Protein AF-A0A9R1QU36-F1 (afdb_monomer)

InterPro domains:
  IPR001841 Zinc finger, RING-type [PF13923] (52-84)
  IPR001841 Zinc finger, RING-type [PS50089] (52-76)
  IPR013083 Zinc finger, RING/FYVE/PHD-type [G3DSA:3.30.40.10] (11-85)
  IPR017907 Zinc finger, RING-type, conserved site [PS00518] (67-76)
  IPR049627 E3 ubiquitin-protein ligase complex SLX5-SLX8 subunit SLX8 [PTHR47094] (5-85)

Nearest PDB structures (foldseek):
  8x7j-assembly1_L  TM=9.041E-01  e=1.560E-02  Homo sapiens
  2d8t-assembly1_A  TM=6.845E-01  e=8.088E-02  Homo sapiens
  7dco-assembly1_M  TM=7.532E-01  e=5.829E-01  Saccharomyces cerevisiae
  5gm6-assembly1_a  TM=7.459E-01  e=7.102E-01  Saccharomyces cerevisiae S288C

Structure (mmCIF, N/CA/C/O backbone):
data_AF-A0A9R1QU36-F1
#
_entry.id   AF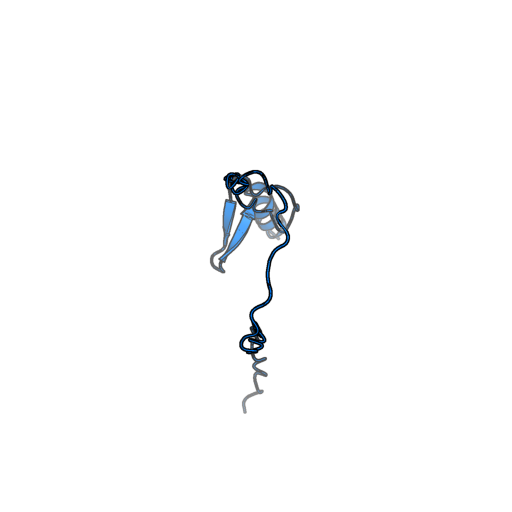-A0A9R1QU36-F1
#
loop_
_atom_site.group_PDB
_atom_site.id
_atom_site.type_symbol
_atom_site.label_atom_id
_atom_site.label_alt_id
_atom_site.label_comp_id
_atom_site.label_asym_id
_atom_site.label_entity_id
_atom_site.label_seq_id
_atom_site.pdbx_PDB_ins_code
_atom_site.Cartn_x
_atom_site.Cartn_y
_atom_site.Cartn_z
_atom_site.occupancy
_atom_site.B_iso_or_equiv
_atom_site.auth_seq_id
_atom_site.auth_comp_id
_atom_site.auth_asym_id
_atom_site.auth_atom_id
_atom_site.pdbx_PDB_model_num
ATOM 1 N N . MET A 1 1 ? -39.516 -7.217 4.973 1.00 41.25 1 MET A N 1
ATOM 2 C CA . MET A 1 1 ? -39.548 -6.741 3.574 1.00 41.25 1 MET A CA 1
ATOM 3 C C . MET A 1 1 ? -38.221 -6.045 3.309 1.00 41.25 1 MET A C 1
ATOM 5 O O . MET A 1 1 ? -37.826 -5.205 4.102 1.00 41.25 1 MET A O 1
ATOM 9 N N . ASN A 1 2 ? -37.485 -6.532 2.314 1.00 43.09 2 ASN A N 1
ATOM 10 C CA . ASN A 1 2 ? -36.043 -6.355 2.109 1.00 43.09 2 ASN A CA 1
ATOM 11 C C . ASN A 1 2 ? -35.741 -5.066 1.304 1.00 43.09 2 ASN A C 1
ATOM 13 O O . ASN A 1 2 ? -36.375 -4.894 0.263 1.00 43.09 2 ASN A O 1
ATOM 17 N N . PRO A 1 3 ? -34.831 -4.166 1.732 1.00 54.62 3 PRO A N 1
ATOM 18 C CA . PRO A 1 3 ? -34.391 -3.045 0.907 1.00 54.62 3 PRO A CA 1
ATOM 19 C C . PRO A 1 3 ? -33.269 -3.484 -0.048 1.00 54.62 3 PRO A C 1
ATOM 21 O O . PRO A 1 3 ? -32.227 -3.998 0.351 1.00 54.62 3 PRO A O 1
ATOM 24 N N . THR A 1 4 ? -33.523 -3.286 -1.336 1.00 55.50 4 THR A N 1
ATOM 25 C CA . THR A 1 4 ? -32.716 -3.706 -2.484 1.00 55.50 4 THR A CA 1
ATOM 26 C C . THR A 1 4 ? -31.294 -3.141 -2.470 1.00 55.50 4 THR A C 1
ATOM 28 O O . THR A 1 4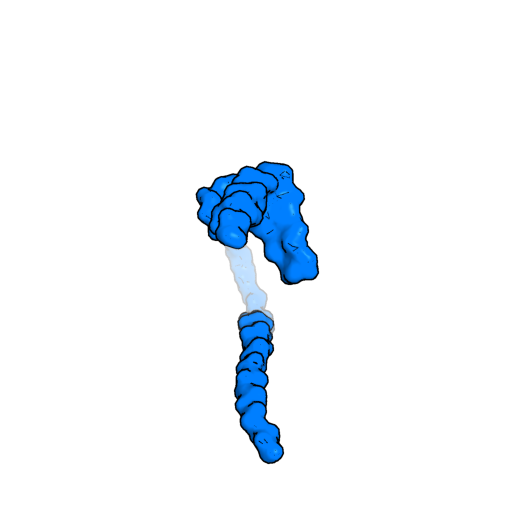 ? -31.086 -1.930 -2.513 1.00 55.50 4 THR A O 1
ATOM 31 N N . HIS A 1 5 ? -30.320 -4.050 -2.477 1.00 55.84 5 HIS A N 1
ATOM 32 C CA . HIS A 1 5 ? -28.909 -3.806 -2.757 1.00 55.84 5 HIS A CA 1
ATOM 33 C C . HIS A 1 5 ? -28.757 -3.479 -4.253 1.00 55.84 5 HIS A C 1
ATOM 35 O O . HIS A 1 5 ? -29.060 -4.311 -5.107 1.00 55.84 5 HIS A O 1
ATOM 41 N N . HIS A 1 6 ? -28.347 -2.257 -4.595 1.00 52.50 6 HIS A N 1
ATOM 42 C CA . HIS A 1 6 ? -27.971 -1.925 -5.969 1.00 52.50 6 HIS A CA 1
ATOM 43 C C . HIS A 1 6 ? -26.534 -2.394 -6.215 1.00 52.50 6 HIS A C 1
ATOM 45 O O . HIS A 1 6 ? -25.575 -1.663 -5.973 1.00 52.50 6 HIS A O 1
ATOM 51 N N . ASP A 1 7 ? -26.392 -3.625 -6.702 1.00 47.41 7 ASP A N 1
ATOM 52 C CA . ASP A 1 7 ? -25.149 -4.128 -7.279 1.00 47.41 7 ASP A CA 1
ATOM 53 C C . ASP A 1 7 ? -24.776 -3.305 -8.520 1.00 47.41 7 ASP A C 1
ATOM 55 O O . ASP A 1 7 ? -25.486 -3.284 -9.527 1.00 47.41 7 ASP A O 1
ATOM 59 N N . ARG A 1 8 ? -23.651 -2.589 -8.440 1.00 53.62 8 ARG A N 1
ATOM 60 C CA . ARG A 1 8 ? -23.062 -1.849 -9.561 1.00 53.62 8 ARG A CA 1
ATOM 61 C C . ARG A 1 8 ? -22.154 -2.809 -10.344 1.00 53.62 8 ARG A C 1
ATOM 63 O O . ARG A 1 8 ? -21.160 -3.264 -9.777 1.00 53.62 8 ARG A O 1
ATOM 70 N N . PRO A 1 9 ? -22.422 -3.118 -11.626 1.00 54.91 9 PRO A N 1
ATOM 71 C CA . PRO A 1 9 ? -21.568 -4.024 -12.383 1.00 54.91 9 PRO A CA 1
ATOM 72 C C . PRO A 1 9 ? -20.182 -3.417 -12.620 1.00 54.91 9 PRO A C 1
ATOM 74 O O . PRO A 1 9 ? -20.039 -2.289 -13.098 1.00 54.91 9 PRO A O 1
ATOM 77 N N . ARG A 1 10 ? -19.150 -4.194 -12.292 1.00 51.84 10 ARG A N 1
ATOM 78 C CA . ARG A 1 10 ? -17.741 -3.903 -12.563 1.00 51.84 10 ARG A CA 1
ATOM 79 C C . ARG A 1 10 ? -17.478 -4.034 -14.065 1.00 51.84 10 ARG A C 1
ATOM 81 O O . ARG A 1 10 ? -17.321 -5.141 -14.566 1.00 51.84 10 ARG A O 1
ATOM 88 N N . ALA A 1 11 ? -17.411 -2.919 -14.785 1.00 53.12 11 ALA A N 1
ATOM 89 C CA . ALA A 1 11 ? -16.957 -2.916 -16.172 1.00 53.12 11 ALA A CA 1
ATOM 90 C C . ALA A 1 11 ? -15.420 -2.864 -16.213 1.00 53.12 11 ALA A C 1
ATOM 92 O O . ALA A 1 11 ? -14.825 -1.795 -16.111 1.00 53.12 11 ALA A O 1
ATOM 93 N N . CYS A 1 12 ? -14.766 -4.018 -16.354 1.00 46.00 12 CYS A N 1
ATOM 94 C CA . CYS A 1 12 ? -13.410 -4.064 -16.900 1.00 46.00 12 CYS A CA 1
ATOM 95 C C . CYS A 1 12 ? -13.545 -4.049 -18.425 1.00 46.00 12 CYS A C 1
ATOM 97 O O . CYS A 1 12 ? -13.883 -5.074 -19.009 1.00 46.00 12 CYS A O 1
ATOM 99 N N . ASN A 1 13 ? -13.328 -2.898 -19.063 1.00 61.91 13 ASN A N 1
ATOM 100 C CA . ASN A 1 13 ? -13.338 -2.802 -20.520 1.00 61.91 13 ASN A CA 1
ATOM 101 C C . ASN A 1 13 ? -11.900 -2.672 -21.037 1.00 61.91 13 ASN A C 1
ATOM 103 O O . ASN A 1 13 ? -11.362 -1.570 -21.097 1.00 61.91 13 ASN A O 1
ATOM 107 N N . ASN A 1 14 ? -11.290 -3.801 -21.399 1.00 60.62 14 ASN A N 1
ATOM 108 C CA . ASN A 1 14 ? -10.058 -3.842 -22.187 1.00 60.62 14 ASN A CA 1
ATOM 109 C C . ASN A 1 14 ? -10.407 -4.349 -23.592 1.00 60.62 14 ASN A C 1
ATOM 111 O O . ASN A 1 14 ? -10.112 -5.492 -23.934 1.00 60.62 14 ASN A O 1
ATOM 115 N N . ASN A 1 15 ? -11.050 -3.511 -24.404 1.00 63.19 15 ASN A N 1
ATOM 116 C CA . ASN A 1 15 ? -11.296 -3.825 -25.810 1.00 63.19 15 ASN A CA 1
ATOM 117 C C . ASN A 1 15 ? -10.121 -3.317 -26.654 1.00 63.19 15 ASN A C 1
ATOM 119 O O . ASN A 1 15 ? -10.087 -2.158 -27.062 1.00 63.19 15 ASN A O 1
ATOM 123 N N . LEU A 1 16 ? -9.146 -4.194 -26.899 1.00 63.19 16 LEU A N 1
ATOM 124 C CA . LEU A 1 16 ? -8.105 -3.998 -27.905 1.00 63.19 16 LEU A CA 1
ATOM 125 C C . LEU A 1 16 ? -8.691 -4.379 -29.272 1.00 63.19 16 LEU A C 1
ATOM 127 O O . LEU A 1 16 ? -8.822 -5.561 -29.580 1.00 63.19 16 LEU A O 1
ATOM 131 N N . VAL A 1 17 ? -9.056 -3.385 -30.079 1.00 58.97 17 VAL A N 1
ATO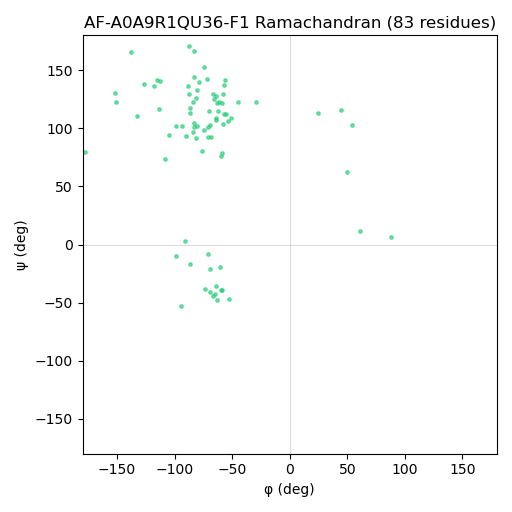M 132 C CA . VAL A 1 17 ? -9.383 -3.597 -31.494 1.00 58.97 17 VAL A CA 1
ATOM 133 C C . VAL A 1 17 ? -8.086 -3.520 -32.298 1.00 58.97 17 VAL A C 1
ATOM 135 O O . VAL A 1 17 ? -7.431 -2.483 -32.337 1.00 58.97 17 VAL A O 1
ATOM 138 N N . ILE A 1 18 ? -7.662 -4.644 -32.876 1.00 57.31 18 ILE A N 1
ATOM 139 C CA . ILE A 1 18 ? -6.618 -4.657 -33.905 1.00 57.31 18 ILE A CA 1
ATOM 140 C C . ILE A 1 18 ? -7.346 -4.746 -35.243 1.00 57.31 18 ILE A C 1
ATOM 142 O O . ILE A 1 18 ? -7.812 -5.822 -35.617 1.00 57.31 18 ILE A O 1
ATOM 146 N N . ASP A 1 19 ? -7.455 -3.621 -35.950 1.00 52.28 19 ASP A N 1
ATOM 147 C CA . ASP A 1 19 ? -7.912 -3.610 -37.338 1.00 52.28 19 ASP A CA 1
ATOM 148 C C . ASP A 1 19 ? -6.828 -4.253 -38.208 1.00 52.28 19 ASP A C 1
ATOM 150 O O . ASP A 1 19 ? -5.775 -3.677 -38.488 1.00 52.28 19 ASP A O 1
ATOM 154 N N . THR A 1 20 ? -7.071 -5.500 -38.595 1.00 51.19 20 THR A N 1
ATOM 155 C CA . THR A 1 20 ? -6.277 -6.201 -39.601 1.00 51.19 20 THR A CA 1
ATOM 156 C C . THR A 1 20 ? -6.811 -5.791 -40.968 1.00 51.19 20 THR A C 1
ATOM 158 O O . THR A 1 20 ? -7.892 -6.204 -41.375 1.00 51.19 20 THR A O 1
ATOM 161 N N . VAL A 1 21 ? -6.081 -4.922 -41.667 1.00 52.12 21 VAL A N 1
ATOM 162 C CA . VAL A 1 21 ? -6.403 -4.566 -43.054 1.00 52.12 21 VAL A CA 1
ATOM 163 C C . VAL A 1 21 ? -5.605 -5.486 -43.975 1.00 52.12 21 VAL A C 1
ATOM 165 O O . VAL A 1 21 ? -4.402 -5.313 -44.163 1.00 52.12 21 VAL A O 1
ATOM 168 N N . ASP A 1 22 ? -6.283 -6.493 -44.517 1.00 53.56 22 ASP A N 1
ATOM 169 C CA . ASP A 1 22 ? -5.831 -7.293 -45.655 1.00 53.56 22 ASP A CA 1
ATOM 170 C C . ASP A 1 22 ? -5.753 -6.411 -46.912 1.00 53.56 22 ASP A C 1
ATOM 172 O O . ASP A 1 22 ? -6.751 -5.813 -47.314 1.00 53.56 22 ASP A O 1
ATOM 176 N N . THR A 1 23 ? -4.604 -6.353 -47.591 1.00 51.31 23 THR A N 1
ATOM 177 C CA . THR A 1 23 ? -4.556 -6.052 -49.035 1.00 51.31 23 THR A CA 1
ATOM 178 C C . THR A 1 23 ? -3.338 -6.713 -49.680 1.00 51.31 23 THR A C 1
ATOM 180 O O . THR A 1 23 ? -2.191 -6.494 -49.292 1.00 51.31 23 THR A O 1
ATOM 183 N N . ALA A 1 24 ? -3.618 -7.537 -50.688 1.00 48.50 24 ALA A N 1
ATOM 18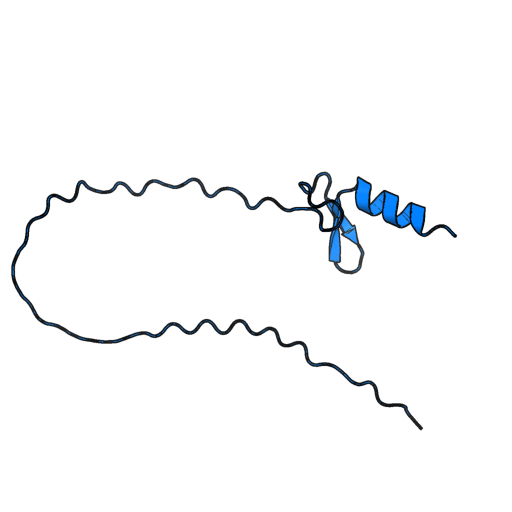4 C CA . ALA A 1 24 ? -2.670 -8.341 -51.439 1.00 48.50 24 ALA A CA 1
ATOM 185 C C . ALA A 1 24 ? -1.966 -7.575 -52.583 1.00 48.50 24 ALA A C 1
ATOM 187 O O . ALA A 1 24 ? -2.574 -6.775 -53.284 1.00 48.50 24 ALA A O 1
ATOM 188 N N . ALA A 1 25 ? -0.691 -7.934 -52.775 1.00 49.12 25 ALA A N 1
ATOM 189 C CA . ALA A 1 25 ? 0.119 -7.996 -54.002 1.00 49.12 25 ALA A CA 1
ATOM 190 C C . ALA A 1 25 ? 0.082 -6.852 -55.042 1.00 49.12 25 ALA A C 1
ATOM 192 O O . ALA A 1 25 ? -0.834 -6.758 -55.852 1.00 49.12 25 ALA A O 1
ATOM 193 N N . THR A 1 26 ? 1.222 -6.169 -55.225 1.00 43.12 26 THR A N 1
ATOM 194 C CA . THR A 1 26 ? 1.779 -5.904 -56.570 1.00 43.12 26 THR A CA 1
ATOM 195 C C . THR A 1 26 ? 3.310 -5.768 -56.513 1.00 43.12 26 THR A C 1
ATOM 197 O O . THR A 1 26 ? 3.856 -5.049 -55.681 1.00 43.12 26 THR A O 1
ATOM 200 N N . ASN A 1 27 ? 3.999 -6.492 -57.398 1.00 55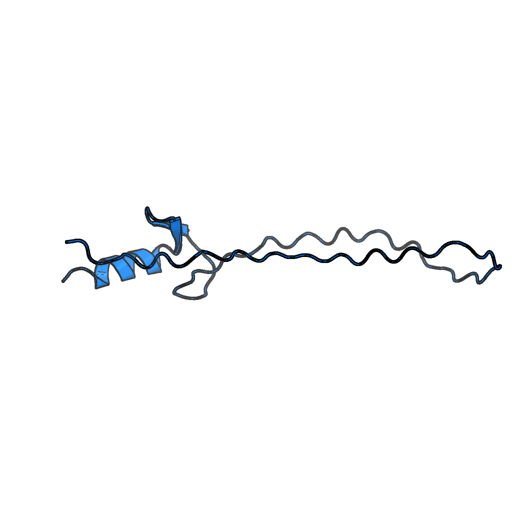.22 27 ASN A N 1
ATOM 201 C CA . ASN A 1 27 ? 5.448 -6.456 -57.614 1.00 55.22 27 ASN A CA 1
ATOM 202 C C . ASN A 1 27 ? 5.883 -5.146 -58.301 1.00 55.22 27 ASN A C 1
ATOM 204 O O . ASN A 1 27 ? 5.213 -4.701 -59.229 1.00 55.22 27 ASN A O 1
ATOM 208 N N . GLY A 1 28 ? 7.039 -4.582 -57.927 1.00 42.84 28 GLY A N 1
ATOM 209 C CA . GLY A 1 28 ? 7.592 -3.395 -58.594 1.00 42.84 28 GLY A CA 1
ATOM 210 C C . GLY A 1 28 ? 8.946 -2.924 -58.052 1.00 42.84 28 GLY A C 1
ATOM 211 O O . GLY A 1 28 ? 9.007 -1.999 -57.258 1.00 42.84 28 GLY A O 1
ATOM 212 N N . LEU A 1 29 ? 10.009 -3.609 -58.476 1.00 47.19 29 LEU A N 1
ATOM 213 C CA . LEU A 1 29 ? 11.402 -3.169 -58.667 1.00 47.19 29 LEU A CA 1
ATOM 214 C C . LEU A 1 29 ? 11.963 -1.951 -57.874 1.00 47.19 29 LEU A C 1
ATOM 216 O O . LEU A 1 29 ? 11.692 -0.798 -58.179 1.00 47.19 29 LEU A O 1
ATOM 220 N N . LEU A 1 30 ? 12.917 -2.273 -56.989 1.00 48.22 30 LEU A N 1
ATOM 221 C CA . LEU A 1 30 ? 14.192 -1.584 -56.713 1.00 48.22 30 LEU A CA 1
ATOM 222 C C . LEU A 1 30 ? 14.196 -0.080 -56.357 1.00 48.22 30 LEU A C 1
ATOM 224 O O . LEU A 1 30 ? 14.326 0.782 -57.220 1.00 48.22 30 LEU A O 1
ATOM 228 N N . LEU A 1 31 ? 14.370 0.210 -55.063 1.00 40.44 31 LEU A N 1
ATOM 229 C CA . LEU A 1 31 ? 15.329 1.235 -54.639 1.00 40.44 31 LEU A CA 1
ATOM 230 C C . LEU A 1 31 ? 16.199 0.701 -53.501 1.00 40.44 31 LEU A C 1
ATOM 232 O O . LEU A 1 31 ? 15.754 0.473 -52.377 1.00 40.44 31 LEU A O 1
ATOM 236 N N . MET A 1 32 ? 17.468 0.485 -53.838 1.00 47.84 32 MET A N 1
ATOM 237 C CA . MET A 1 32 ? 18.541 0.211 -52.898 1.00 47.84 32 MET A CA 1
ATOM 238 C C . MET A 1 32 ? 18.733 1.436 -52.001 1.00 47.84 32 MET A C 1
ATOM 240 O O . MET A 1 32 ? 19.265 2.453 -52.435 1.00 47.84 32 MET A O 1
ATOM 244 N N . VAL A 1 33 ? 18.344 1.332 -50.735 1.00 52.09 33 VAL A N 1
ATOM 245 C CA . VAL A 1 33 ? 18.887 2.194 -49.685 1.00 52.09 33 VAL A CA 1
ATOM 246 C C . VAL A 1 33 ? 19.672 1.275 -48.776 1.00 52.09 33 VAL A C 1
ATOM 248 O O . VAL A 1 33 ? 19.108 0.349 -48.194 1.00 52.09 33 VAL A O 1
ATOM 251 N N . MET A 1 34 ? 20.980 1.508 -48.704 1.00 56.62 34 MET A N 1
ATOM 252 C CA . MET A 1 34 ? 21.915 0.851 -47.796 1.00 56.62 34 MET A CA 1
ATOM 253 C C . MET A 1 34 ? 21.498 1.100 -46.343 1.00 56.62 34 MET A C 1
ATOM 255 O O . MET A 1 34 ? 22.069 1.928 -45.633 1.00 56.62 34 MET A O 1
ATOM 259 N N . GLN A 1 35 ? 20.468 0.399 -45.883 1.00 57.06 35 GLN A N 1
ATOM 260 C CA . GLN A 1 35 ? 20.099 0.394 -44.485 1.00 57.06 35 GLN A CA 1
ATOM 261 C C . GLN A 1 35 ? 21.140 -0.463 -43.779 1.00 57.06 35 GLN A C 1
ATOM 263 O O . GLN A 1 35 ? 21.081 -1.691 -43.809 1.00 57.06 35 GLN A O 1
ATOM 268 N N . LYS A 1 36 ? 22.127 0.218 -43.182 1.00 52.53 36 LYS A N 1
ATOM 269 C CA . LYS A 1 36 ? 22.994 -0.301 -42.119 1.00 52.53 36 LYS A CA 1
ATOM 270 C C . LYS A 1 36 ? 22.200 -1.342 -41.325 1.00 52.53 36 LYS A C 1
ATOM 272 O O . LYS A 1 36 ? 21.126 -0.965 -40.845 1.00 52.53 36 LYS A O 1
ATOM 277 N N . PRO A 1 37 ? 22.663 -2.603 -41.195 1.00 53.88 37 PRO A N 1
ATOM 278 C CA . PRO A 1 37 ? 21.976 -3.578 -40.367 1.00 53.88 37 PRO A CA 1
ATOM 279 C C . PRO A 1 37 ? 21.755 -2.936 -39.003 1.00 53.88 37 PRO A C 1
ATOM 281 O O . PRO A 1 37 ? 22.708 -2.644 -38.275 1.00 53.88 37 PRO A O 1
ATOM 284 N N . ARG A 1 38 ? 20.499 -2.602 -38.696 1.00 60.56 38 ARG A N 1
ATOM 285 C CA . ARG A 1 38 ? 20.130 -2.141 -37.368 1.00 60.56 38 ARG A CA 1
ATOM 286 C C . ARG A 1 38 ? 20.235 -3.384 -36.513 1.00 60.56 38 ARG A C 1
ATOM 288 O O . ARG A 1 38 ? 19.310 -4.186 -36.463 1.00 60.56 38 ARG A O 1
ATOM 295 N N . VAL A 1 39 ? 21.412 -3.575 -35.924 1.00 63.62 39 VAL A N 1
ATOM 296 C CA . VAL A 1 39 ? 21.581 -4.471 -34.787 1.00 63.62 39 VAL A CA 1
ATOM 297 C C . VAL A 1 39 ? 20.420 -4.178 -33.838 1.00 63.62 39 VAL A C 1
ATOM 299 O O . VAL A 1 39 ? 20.239 -3.009 -33.483 1.00 63.62 39 VAL A O 1
ATOM 302 N N . PRO A 1 40 ? 19.586 -5.169 -33.485 1.00 64.38 40 PRO A N 1
ATOM 303 C CA . PRO A 1 40 ? 18.576 -4.974 -32.465 1.00 64.38 40 PRO A CA 1
ATOM 304 C C . PRO A 1 40 ? 19.313 -4.548 -31.198 1.00 64.38 40 PRO A C 1
ATOM 306 O O . PRO A 1 40 ? 19.996 -5.351 -30.558 1.00 64.38 40 PRO A O 1
ATOM 309 N N . VAL A 1 41 ? 19.258 -3.255 -30.880 1.00 64.62 41 VAL A N 1
ATOM 310 C CA . VAL A 1 41 ? 19.691 -2.773 -29.579 1.00 64.62 41 VAL A CA 1
ATOM 311 C C . VAL A 1 41 ? 18.719 -3.426 -28.619 1.00 64.62 41 VAL A C 1
ATOM 313 O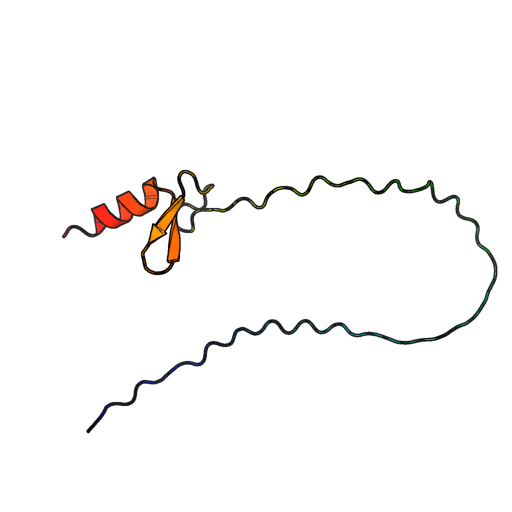 O . VAL A 1 41 ? 17.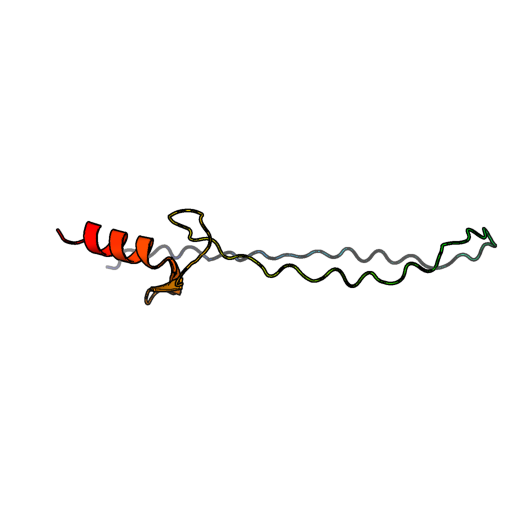530 -3.122 -28.596 1.00 64.62 41 VAL A O 1
ATOM 316 N N . LYS A 1 42 ? 19.228 -4.417 -27.899 1.00 69.19 42 LYS A N 1
ATOM 317 C CA . LYS A 1 42 ? 18.636 -4.972 -26.691 1.00 69.19 42 LYS A CA 1
ATOM 318 C C . LYS A 1 42 ? 18.521 -3.828 -25.683 1.00 69.19 42 LYS A C 1
ATOM 320 O O . LYS A 1 42 ? 19.381 -3.662 -24.826 1.00 69.19 42 LYS A O 1
ATOM 325 N N . GLU A 1 43 ? 17.503 -2.991 -25.866 1.00 68.25 43 GLU A N 1
ATOM 326 C CA . GLU A 1 43 ? 17.046 -1.997 -24.903 1.00 68.25 43 GLU A CA 1
ATOM 327 C C . GLU A 1 43 ? 16.803 -2.765 -23.604 1.00 68.25 43 GLU A C 1
ATOM 329 O O . GLU A 1 43 ? 15.888 -3.589 -23.514 1.00 68.25 43 GLU A O 1
ATOM 334 N N . ALA A 1 44 ? 17.695 -2.586 -22.630 1.00 73.88 44 ALA A N 1
ATOM 335 C CA . ALA A 1 44 ? 17.540 -3.179 -21.316 1.00 73.88 44 ALA A CA 1
ATOM 336 C C . ALA A 1 44 ? 16.193 -2.699 -20.767 1.00 73.88 44 ALA A C 1
ATOM 338 O O . ALA A 1 44 ? 16.003 -1.502 -20.544 1.00 73.88 44 ALA A O 1
ATOM 339 N N . ARG A 1 45 ? 15.227 -3.617 -20.630 1.00 76.81 45 ARG A N 1
ATOM 340 C CA . ARG A 1 45 ? 13.904 -3.298 -20.088 1.00 76.81 45 ARG A CA 1
ATOM 341 C C . ARG A 1 45 ? 14.115 -2.668 -18.715 1.00 76.81 45 ARG A C 1
ATOM 343 O O . ARG A 1 45 ? 14.581 -3.341 -17.803 1.00 76.81 45 ARG A O 1
ATOM 350 N N . LYS A 1 46 ? 13.805 -1.376 -18.586 1.00 79.06 46 LYS A N 1
ATOM 351 C CA . LYS A 1 46 ? 13.785 -0.701 -17.287 1.00 79.06 46 LYS A CA 1
ATOM 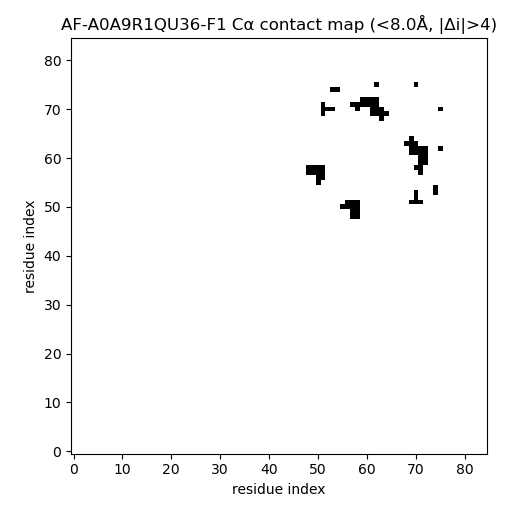352 C C . LYS A 1 46 ? 12.726 -1.402 -16.448 1.00 79.06 46 LYS A C 1
ATOM 354 O O . LYS A 1 46 ? 11.580 -1.501 -16.888 1.00 79.06 46 LYS A O 1
ATOM 359 N N . GLU A 1 47 ? 13.120 -1.924 -15.293 1.00 81.31 47 GLU 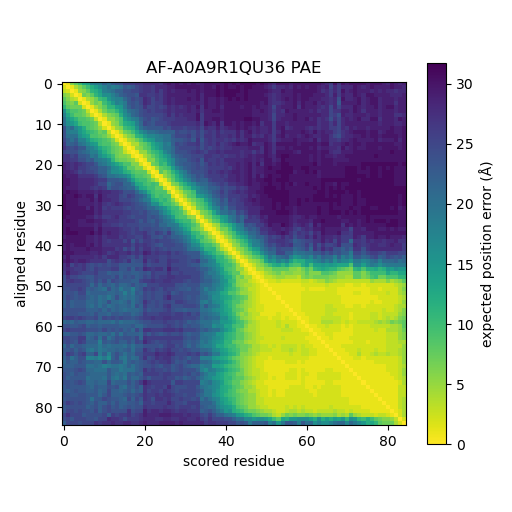A N 1
ATOM 360 C CA . GLU A 1 47 ? 12.164 -2.522 -14.370 1.00 81.31 47 GLU A CA 1
ATOM 361 C C . GLU A 1 47 ? 11.093 -1.486 -14.003 1.00 81.31 47 GLU A C 1
ATOM 363 O O . GLU A 1 47 ? 11.413 -0.306 -13.800 1.00 81.31 47 GLU A O 1
ATOM 368 N N . PRO A 1 48 ? 9.813 -1.889 -13.968 1.00 81.19 48 PRO A N 1
ATOM 369 C CA . PRO A 1 48 ? 8.752 -1.003 -13.530 1.00 81.19 48 PRO A CA 1
ATOM 370 C C . PRO A 1 48 ? 8.994 -0.634 -12.065 1.00 81.19 48 PRO A C 1
ATOM 372 O O . PRO A 1 48 ? 9.071 -1.500 -11.198 1.00 81.19 48 PRO A O 1
ATOM 375 N N . LYS A 1 49 ? 9.111 0.666 -11.791 1.00 86.31 49 LYS A N 1
ATOM 376 C CA . LYS A 1 49 ? 9.162 1.177 -10.421 1.00 86.31 49 LYS A CA 1
ATOM 377 C C . LYS A 1 49 ? 7.746 1.285 -9.882 1.00 86.31 49 LYS A C 1
ATOM 379 O O . LYS A 1 49 ? 6.900 1.930 -10.501 1.00 86.31 49 LYS A O 1
ATOM 384 N N . PHE A 1 50 ? 7.500 0.680 -8.730 1.00 91.50 50 PHE A N 1
ATOM 385 C CA . PHE A 1 50 ? 6.232 0.817 -8.024 1.00 91.50 50 PHE A CA 1
ATOM 386 C C . PHE A 1 50 ? 6.293 2.023 -7.089 1.00 91.50 50 PHE A C 1
ATOM 388 O O . PHE A 1 50 ? 7.288 2.230 -6.394 1.00 91.50 50 PHE A O 1
ATOM 395 N N . SER A 1 51 ? 5.226 2.817 -7.070 1.00 96.38 51 SER A N 1
ATOM 396 C CA . SER A 1 51 ? 5.095 3.989 -6.206 1.00 96.38 51 SER A CA 1
ATOM 397 C C . SER A 1 51 ? 4.004 3.784 -5.160 1.00 96.38 51 SER A C 1
ATOM 399 O O . SER A 1 51 ? 2.938 3.249 -5.467 1.00 96.38 51 SER A O 1
ATOM 401 N N . CYS A 1 52 ? 4.241 4.249 -3.936 1.00 97.31 52 CYS A N 1
ATOM 402 C CA . CYS A 1 52 ? 3.242 4.260 -2.873 1.00 97.31 52 CYS A CA 1
ATOM 403 C C . CYS A 1 52 ? 2.076 5.193 -3.247 1.00 97.31 52 CYS A C 1
ATOM 405 O O . CYS A 1 52 ? 2.325 6.365 -3.527 1.00 97.31 52 CYS A O 1
ATOM 407 N N . PRO A 1 53 ? 0.806 4.746 -3.194 1.00 96.38 53 PRO A N 1
ATOM 408 C CA . PRO A 1 53 ? -0.341 5.591 -3.543 1.00 96.38 53 PRO A CA 1
ATOM 409 C C . PRO A 1 53 ? -0.625 6.704 -2.519 1.00 96.38 53 PRO A C 1
ATOM 411 O O . PRO A 1 53 ? -1.473 7.554 -2.770 1.00 96.38 53 PRO A O 1
ATOM 414 N N . VAL A 1 54 ? 0.063 6.702 -1.369 1.00 96.88 54 VAL A N 1
ATOM 415 C CA . VAL A 1 54 ? -0.093 7.711 -0.309 1.00 96.88 54 VAL A CA 1
ATOM 416 C C . VAL A 1 54 ? 0.939 8.831 -0.445 1.00 96.88 54 VAL A C 1
ATOM 418 O O . VAL A 1 54 ? 0.561 9.996 -0.489 1.00 96.88 54 VAL A O 1
ATOM 421 N N . CYS A 1 55 ? 2.233 8.501 -0.527 1.00 97.25 55 CYS A N 1
ATOM 422 C CA . CYS A 1 55 ? 3.301 9.506 -0.619 1.00 97.25 55 CYS A CA 1
ATOM 423 C C . CYS A 1 55 ? 3.816 9.758 -2.045 1.00 97.25 55 CYS A C 1
ATOM 425 O O . CYS A 1 55 ? 4.568 10.702 -2.255 1.00 97.25 55 CYS A O 1
ATOM 427 N N . MET A 1 56 ? 3.424 8.943 -3.030 1.00 96.31 56 MET A N 1
ATOM 428 C CA . MET A 1 56 ? 3.892 9.004 -4.427 1.00 96.31 56 MET A CA 1
ATOM 429 C C . MET A 1 56 ? 5.407 8.794 -4.614 1.00 96.31 56 MET A C 1
ATOM 431 O O . MET A 1 56 ? 5.932 8.990 -5.709 1.00 96.31 56 MET A O 1
ATOM 435 N N . ASN A 1 57 ? 6.118 8.354 -3.574 1.00 95.56 57 ASN A N 1
ATOM 436 C CA . ASN A 1 57 ? 7.515 7.929 -3.653 1.00 95.56 57 ASN A CA 1
ATOM 437 C C . ASN A 1 57 ? 7.630 6.444 -4.024 1.00 95.56 57 ASN A C 1
ATOM 439 O O . ASN A 1 57 ? 6.637 5.719 -4.043 1.00 95.56 57 ASN A O 1
ATOM 443 N N . GLU A 1 58 ? 8.853 5.990 -4.301 1.00 94.69 58 GLU A N 1
ATOM 444 C CA . GLU A 1 58 ? 9.158 4.574 -4.516 1.00 94.69 58 GLU A CA 1
ATOM 445 C C . GLU A 1 58 ? 8.724 3.723 -3.315 1.00 94.69 58 GLU A C 1
ATOM 447 O O . GLU A 1 58 ? 8.817 4.137 -2.156 1.00 94.69 58 GLU A O 1
ATOM 452 N N . LEU A 1 59 ? 8.198 2.540 -3.613 1.00 95.94 59 LEU A N 1
ATOM 453 C CA . LEU A 1 59 ? 7.660 1.612 -2.632 1.00 95.94 59 LEU A CA 1
ATOM 454 C C . LEU A 1 59 ? 8.804 0.895 -1.890 1.00 95.94 59 LEU A C 1
ATOM 456 O O . LEU A 1 59 ? 9.166 -0.230 -2.222 1.00 95.94 59 LEU A O 1
ATOM 460 N N . VAL A 1 60 ? 9.394 1.567 -0.902 1.00 93.12 60 VAL A N 1
ATOM 461 C CA . VAL A 1 60 ? 10.387 0.975 0.009 1.00 93.12 60 VAL A CA 1
ATOM 462 C C . VAL A 1 60 ? 9.655 0.184 1.091 1.00 93.12 60 VAL A C 1
ATOM 464 O O . VAL A 1 60 ? 8.673 0.682 1.646 1.00 93.12 60 VAL A O 1
ATOM 467 N N . ASP A 1 61 ? 10.114 -1.042 1.353 1.00 94.62 61 ASP A N 1
ATOM 468 C CA . ASP A 1 61 ? 9.524 -1.958 2.337 1.00 94.62 61 ASP A CA 1
ATOM 469 C C . ASP A 1 61 ? 8.004 -2.086 2.160 1.00 94.62 61 ASP A C 1
ATOM 471 O O . ASP A 1 61 ? 7.195 -1.677 2.995 1.00 94.62 61 ASP A O 1
ATOM 475 N N . ALA A 1 62 ? 7.612 -2.592 0.990 1.00 95.56 62 ALA A N 1
ATOM 476 C CA . ALA A 1 62 ? 6.216 -2.737 0.612 1.00 95.56 62 ALA A CA 1
ATOM 477 C C . ALA A 1 62 ? 5.445 -3.604 1.620 1.00 95.56 62 ALA A C 1
ATOM 479 O O . ALA A 1 62 ? 5.832 -4.733 1.918 1.00 95.56 62 ALA A O 1
ATOM 480 N N . SER A 1 63 ? 4.308 -3.092 2.082 1.00 96.62 63 SER A N 1
ATOM 481 C CA . SER A 1 63 ? 3.409 -3.765 3.013 1.00 96.62 63 SER A CA 1
ATOM 482 C C . SER A 1 63 ? 1.996 -3.791 2.447 1.00 96.62 63 SER A C 1
ATOM 484 O O . SER A 1 63 ? 1.535 -2.810 1.856 1.00 96.62 63 SER A O 1
ATOM 486 N N . SER A 1 64 ? 1.309 -4.923 2.599 1.00 97.06 64 SER A N 1
ATOM 487 C CA . SER A 1 64 ? -0.037 -5.142 2.070 1.00 97.06 64 SER A CA 1
ATOM 488 C C . SER A 1 64 ? -1.063 -5.333 3.178 1.00 97.06 64 SER A C 1
ATOM 490 O O . SER A 1 64 ? -0.808 -6.034 4.157 1.00 97.06 64 SER A O 1
ATOM 492 N N . THR A 1 65 ? -2.261 -4.793 2.990 1.00 96.38 65 THR A N 1
ATOM 493 C CA . THR A 1 65 ? -3.409 -5.083 3.858 1.00 96.38 65 THR A CA 1
ATOM 494 C C . THR A 1 65 ? -4.102 -6.386 3.448 1.00 96.38 65 THR A C 1
ATOM 496 O O . THR A 1 65 ? -3.920 -6.883 2.337 1.00 96.38 65 THR A O 1
ATOM 499 N N . ILE A 1 66 ? -4.977 -6.921 4.309 1.00 97.06 66 ILE A N 1
ATOM 500 C CA . ILE A 1 66 ? -5.765 -8.134 4.011 1.00 97.06 66 ILE A CA 1
ATOM 501 C C . ILE A 1 66 ? -6.684 -7.995 2.784 1.00 97.06 66 ILE A C 1
ATOM 503 O O . ILE A 1 66 ? -7.106 -8.996 2.217 1.00 97.06 66 ILE A O 1
ATOM 507 N N . CYS A 1 67 ? -6.999 -6.764 2.364 1.00 97.38 67 CYS A N 1
ATOM 508 C CA . CYS A 1 67 ? -7.781 -6.492 1.157 1.00 97.38 67 CYS A CA 1
ATOM 509 C C . CYS A 1 67 ? -6.918 -6.313 -0.106 1.00 97.38 67 CYS A C 1
ATOM 511 O O . CYS A 1 67 ? -7.464 -6.048 -1.174 1.00 97.38 67 CYS A O 1
ATOM 513 N N . GLY A 1 68 ? -5.593 -6.471 -0.003 1.00 96.38 68 GLY A N 1
ATOM 514 C CA . GLY A 1 68 ? -4.670 -6.493 -1.139 1.00 96.38 68 GLY A CA 1
ATOM 515 C C . GLY A 1 68 ? -4.132 -5.131 -1.586 1.00 96.38 68 GLY A C 1
ATOM 516 O O . GLY A 1 68 ? -3.439 -5.065 -2.598 1.00 96.38 68 GLY A O 1
ATOM 517 N N . HIS A 1 69 ? -4.414 -4.044 -0.863 1.00 96.81 69 HIS A N 1
ATOM 518 C CA . HIS A 1 69 ? -3.790 -2.747 -1.148 1.00 96.81 69 HIS A CA 1
ATOM 519 C C . HIS A 1 69 ? -2.366 -2.704 -0.588 1.00 96.81 69 HIS A C 1
ATOM 521 O O . HIS A 1 69 ? -2.137 -3.193 0.518 1.00 96.81 69 HIS A O 1
ATOM 527 N N . ILE A 1 70 ? -1.432 -2.109 -1.338 1.00 97.31 70 ILE A N 1
ATOM 528 C CA . ILE A 1 70 ? 0.002 -2.090 -1.019 1.00 97.31 70 ILE A CA 1
ATOM 529 C C . ILE A 1 70 ? 0.488 -0.648 -0.815 1.00 97.31 70 ILE A C 1
ATOM 531 O O . ILE A 1 70 ? 0.157 0.243 -1.601 1.00 97.31 70 ILE A O 1
ATOM 535 N N . PHE A 1 71 ? 1.295 -0.432 0.223 1.00 97.88 71 PHE A N 1
ATOM 536 C CA . PHE A 1 71 ? 1.850 0.860 0.641 1.00 97.88 71 PHE A CA 1
ATOM 537 C C . PHE A 1 71 ? 3.325 0.706 1.037 1.00 97.88 71 PHE A C 1
ATOM 539 O O . PHE A 1 71 ? 3.788 -0.414 1.241 1.00 97.88 71 PHE A O 1
ATOM 546 N N . CYS A 1 72 ? 4.071 1.807 1.172 1.00 97.75 72 CYS A N 1
ATOM 547 C CA . CYS A 1 72 ? 5.355 1.753 1.880 1.00 97.75 72 CYS A CA 1
ATOM 548 C C . CYS A 1 72 ? 5.125 1.657 3.397 1.00 97.75 72 CYS A C 1
ATOM 550 O O . CYS A 1 72 ? 4.109 2.154 3.904 1.00 97.75 72 CYS A O 1
ATOM 552 N N . GLN A 1 73 ? 6.078 1.052 4.111 1.00 96.62 73 GLN A N 1
ATOM 553 C CA . GLN A 1 73 ? 5.979 0.788 5.550 1.00 96.62 73 GLN A CA 1
ATOM 554 C C . GLN A 1 73 ? 5.625 2.046 6.369 1.00 96.62 73 GLN A C 1
ATOM 556 O O . GLN A 1 73 ? 4.680 2.037 7.157 1.00 96.62 73 GLN A O 1
ATOM 561 N N . ASN A 1 74 ? 6.296 3.172 6.109 1.00 97.06 74 ASN A N 1
ATOM 562 C CA . ASN A 1 74 ? 6.054 4.429 6.824 1.00 97.06 74 ASN A CA 1
ATOM 563 C C . ASN A 1 74 ? 4.602 4.922 6.683 1.00 97.06 74 ASN A C 1
ATOM 565 O O . ASN A 1 74 ? 4.019 5.435 7.638 1.00 97.06 74 ASN A O 1
ATOM 569 N N . CYS A 1 75 ? 4.005 4.782 5.494 1.00 97.75 75 CYS A N 1
ATOM 570 C CA . CYS A 1 75 ? 2.642 5.249 5.248 1.00 97.75 75 CYS A CA 1
ATOM 571 C C . CYS A 1 75 ? 1.590 4.353 5.906 1.00 97.75 75 CYS A C 1
ATOM 573 O O . CYS A 1 75 ? 0.592 4.877 6.410 1.00 97.75 75 CYS A O 1
ATOM 575 N N . ILE A 1 76 ? 1.782 3.030 5.915 1.00 96.81 76 ILE A N 1
ATOM 576 C CA . ILE A 1 76 ? 0.828 2.128 6.575 1.00 96.81 76 ILE A CA 1
ATOM 577 C C . ILE A 1 76 ? 0.873 2.297 8.100 1.00 96.81 76 ILE A C 1
ATOM 579 O O . ILE A 1 76 ? -0.183 2.388 8.723 1.00 96.81 76 ILE A O 1
ATOM 583 N N . GLU A 1 77 ? 2.058 2.454 8.695 1.00 96.00 77 GLU A N 1
ATOM 584 C CA . GLU A 1 77 ? 2.204 2.699 10.137 1.00 96.00 77 GLU A CA 1
ATOM 585 C C . GLU A 1 77 ? 1.555 4.018 10.563 1.00 96.00 77 GLU A C 1
ATOM 587 O O . GLU A 1 77 ? 0.760 4.033 11.505 1.00 96.00 77 GLU A O 1
ATOM 592 N N . ALA A 1 78 ? 1.822 5.107 9.835 1.00 96.44 78 ALA A N 1
ATOM 593 C CA . ALA A 1 78 ? 1.200 6.403 10.098 1.00 96.44 78 ALA A CA 1
ATOM 594 C C . ALA A 1 78 ? -0.332 6.338 9.976 1.00 96.44 78 ALA A C 1
ATOM 596 O O . ALA A 1 78 ? -1.044 6.924 10.791 1.00 96.44 78 ALA A O 1
ATOM 597 N N . SER A 1 79 ? -0.846 5.591 8.992 1.00 95.44 79 SER A N 1
ATOM 598 C CA . SER A 1 79 ? -2.291 5.405 8.806 1.00 95.44 79 SER A CA 1
ATOM 599 C C . SER A 1 79 ? -2.926 4.656 9.980 1.00 95.44 79 SER A C 1
ATOM 601 O O . SER A 1 79 ? -3.988 5.057 10.448 1.00 95.44 79 SER A O 1
ATOM 603 N N . ILE A 1 80 ? -2.272 3.605 10.488 1.00 94.94 80 ILE A N 1
ATOM 604 C CA . ILE A 1 80 ? -2.744 2.843 11.655 1.00 94.94 80 ILE A CA 1
ATOM 605 C C . ILE A 1 80 ? -2.707 3.713 12.921 1.00 94.94 80 ILE A C 1
ATOM 607 O O . ILE A 1 80 ? -3.681 3.749 13.670 1.00 94.94 80 ILE A O 1
ATOM 611 N N . GLN A 1 81 ? -1.623 4.463 13.143 1.00 95.94 81 GLN A N 1
ATOM 612 C CA . GLN A 1 81 ? -1.487 5.365 14.296 1.00 95.94 81 GLN A CA 1
ATOM 613 C C . GLN A 1 81 ? -2.519 6.503 14.279 1.00 95.94 81 GLN A C 1
ATOM 615 O O . GLN A 1 81 ? -3.031 6.900 15.324 1.00 95.94 81 GLN A O 1
ATOM 620 N N . ALA A 1 82 ? -2.872 7.015 13.099 1.00 94.62 82 ALA A N 1
ATOM 621 C CA . ALA A 1 82 ? -3.913 8.032 12.963 1.00 94.62 82 ALA A CA 1
ATOM 622 C C . ALA A 1 82 ? -5.328 7.496 13.265 1.00 94.62 82 ALA A C 1
ATOM 624 O O . ALA A 1 82 ? -6.229 8.283 13.553 1.00 94.62 82 ALA A O 1
ATOM 625 N N . GLN A 1 83 ? -5.536 6.175 13.193 1.00 89.88 83 GLN A N 1
ATOM 626 C CA . GLN A 1 83 ? -6.825 5.527 13.456 1.00 89.88 83 GLN A CA 1
ATOM 627 C C . GLN A 1 83 ? -7.069 5.201 14.933 1.00 89.88 83 GLN A C 1
ATOM 629 O O . GLN A 1 83 ? -8.220 4.970 15.304 1.00 89.88 83 GLN A O 1
ATOM 634 N N . SER A 1 84 ? -6.036 5.187 15.780 1.00 70.88 84 SER A N 1
ATOM 635 C CA . SER A 1 84 ? -6.201 5.029 17.230 1.00 70.88 84 SER A CA 1
ATOM 636 C C . SER A 1 84 ? -6.885 6.259 17.838 1.00 70.88 84 SER A C 1
ATOM 638 O O . SER A 1 84 ? -6.232 7.241 18.188 1.00 70.88 84 SER A O 1
ATOM 640 N N . LYS A 1 85 ? -8.214 6.185 17.942 1.00 57.75 85 LYS A N 1
ATOM 641 C CA . LYS A 1 85 ? -9.099 7.128 18.631 1.00 57.75 85 LYS A CA 1
ATOM 642 C C . LYS A 1 85 ? -9.846 6.435 19.764 1.00 57.75 85 LYS A C 1
ATOM 644 O O . LYS A 1 85 ? -10.152 5.233 19.610 1.00 57.75 85 LYS A O 1
#

Radius of gyration: 26.66 Å; Cα contacts (8 Å, |Δi|>4): 39; chains: 1; bounding box: 62×18×77 Å

Mean predicted aligned error: 18.88 Å

Sequence (85 aa):
MNPTHHDRPRACNNNLVIDTVDTAATNGLLLMVMQKPRVPVKEARKEPKFSCPVCMNELVDASSTICGHIFCQNCIEASIQAQSK

Organism: Triticum turgidum subsp. durum (NCBI:txid4567)

Foldseek 3Di:
DDDDDPDDDDDPDPDDDDPDDDDDDDDDDDDDDPPDPPPPPPPPPDPDFDAAPPPRHTQDCWDADPVGHIGHPVVVVVVVVVPPD

Secondary structure (DSSP, 8-state):
-PPP-----------------------------------------PPPPPB-TTT-SB-SSEEE-TTS-EEEHHHHHHHHHHH--

pLDDT: mean 72.84, std 20.69, range [40.44, 97.88]

Solvent-accessible surface area (backbone atoms only — not comparable to full-atom values): 6227 Å² total; per-residue (Å²): 138,83,85,82,81,82,82,75,83,83,80,84,82,83,83,83,81,78,87,80,80,87,81,84,87,82,91,81,83,87,82,91,68,90,70,70,84,76,69,81,75,80,71,75,78,77,75,85,81,58,56,12,85,85,80,69,42,73,45,53,67,70,41,69,50,99,87,69,55,65,32,21,45,71,58,53,52,52,54,54,61,72,64,73,121